Protein AF-A0A2V8N5J8-F1 (afdb_monomer)

Mean predicted aligned error: 12.47 Å

Sequence (79 aa):
MALLVLLLTIAAAANAQDPPMGVLSDVGIDQRLNEAVPLDLAFRDEMGRAVRLADYFGEKPVILSLNYYDCPMLCTLIL

Foldseek 3Di:
DVVVVVVVVVVPPPDDPDDPPPPCVPDDDDDPPPDDDDQQDWDADPVRDIDTNVVPDDPDDDDDDDDDDPPVDDRVVPD

Secondary structure (DSSP, 8-state):
-HHHHHHHHHGGG-------TTTGGG------TTPPPPTT-EEE-TT--EEEGGGG-SSS--------TT--SSGGG--

Structure (mmCIF, N/CA/C/O backbone):
data_AF-A0A2V8N5J8-F1
#
_entry.id   AF-A0A2V8N5J8-F1
#
loop_
_atom_site.group_PDB
_atom_site.id
_atom_site.type_symbol
_atom_site.label_atom_id
_atom_site.label_alt_id
_atom_site.label_comp_id
_atom_site.label_asym_id
_atom_site.label_entity_id
_atom_site.label_seq_id
_atom_site.pdbx_PDB_ins_code
_atom_site.Cartn_x
_atom_site.Cartn_y
_atom_site.Cartn_z
_atom_site.occupancy
_atom_site.B_iso_or_equiv
_atom_site.auth_seq_id
_atom_site.auth_comp_id
_atom_site.auth_asym_id
_atom_site.auth_atom_id
_atom_site.pdbx_PDB_model_num
ATOM 1 N N . MET A 1 1 ? 27.668 35.154 -33.079 1.00 58.56 1 MET A N 1
ATOM 2 C CA . MET A 1 1 ? 27.715 33.784 -33.642 1.00 58.56 1 MET A CA 1
ATOM 3 C C . MET A 1 1 ? 28.283 32.766 -32.653 1.00 58.56 1 MET A C 1
ATOM 5 O O . MET A 1 1 ? 27.610 31.781 -32.402 1.00 58.56 1 MET A O 1
ATOM 9 N N . ALA A 1 2 ? 29.431 33.028 -32.010 1.00 58.12 2 ALA A N 1
ATOM 10 C CA . ALA A 1 2 ? 30.002 32.152 -30.971 1.00 58.12 2 ALA A CA 1
ATOM 11 C C . ALA A 1 2 ? 29.064 31.880 -29.769 1.00 58.12 2 ALA A C 1
ATOM 13 O O . ALA A 1 2 ? 28.997 30.756 -29.288 1.00 58.12 2 ALA A O 1
ATOM 14 N N . LEU A 1 3 ? 28.278 32.879 -29.340 1.00 57.62 3 LEU A N 1
ATOM 15 C CA . LEU A 1 3 ? 27.315 32.735 -28.235 1.00 57.62 3 LEU A CA 1
ATOM 16 C C . LEU A 1 3 ? 26.152 31.778 -28.565 1.00 57.62 3 LEU A C 1
ATOM 18 O O . LEU A 1 3 ? 25.64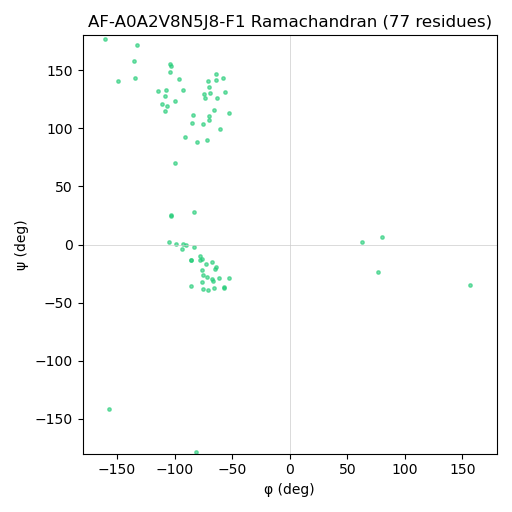2 31.101 -27.684 1.00 57.62 3 LEU A O 1
ATOM 22 N N . LEU A 1 4 ? 25.754 31.701 -29.842 1.00 57.12 4 LEU A N 1
ATOM 23 C CA . LEU A 1 4 ? 24.670 30.827 -30.297 1.00 57.12 4 LEU A CA 1
ATOM 24 C C . LEU A 1 4 ? 25.135 29.363 -30.343 1.00 57.12 4 LEU A C 1
ATOM 26 O O . LEU A 1 4 ? 24.402 28.470 -29.943 1.00 57.12 4 LEU A O 1
ATOM 30 N N . VAL A 1 5 ? 26.382 29.128 -30.764 1.00 60.72 5 VAL A N 1
ATOM 31 C CA . VAL A 1 5 ? 26.997 27.789 -30.798 1.00 60.72 5 VAL A CA 1
ATOM 32 C C . VAL A 1 5 ? 27.186 27.228 -29.385 1.00 60.72 5 VAL A C 1
ATOM 34 O O . VAL A 1 5 ? 26.947 26.045 -29.168 1.00 60.72 5 VAL A O 1
ATOM 37 N N . LEU A 1 6 ? 27.541 28.079 -28.415 1.00 59.34 6 LEU A N 1
ATOM 38 C CA . LEU A 1 6 ? 27.708 27.682 -27.012 1.00 59.34 6 LEU A CA 1
ATOM 39 C C . LEU A 1 6 ? 26.384 27.273 -26.342 1.00 59.34 6 LEU A C 1
ATOM 41 O O . LEU A 1 6 ? 26.390 26.436 -25.451 1.00 59.34 6 LEU A O 1
ATOM 45 N N . LEU A 1 7 ? 25.250 27.838 -26.767 1.00 60.84 7 LEU A N 1
ATOM 46 C CA . LEU A 1 7 ? 23.931 27.486 -26.228 1.00 60.84 7 LEU A CA 1
ATOM 47 C C . LEU A 1 7 ? 23.418 26.139 -26.763 1.00 60.84 7 LEU A C 1
ATOM 49 O O . LEU A 1 7 ? 22.751 25.411 -26.032 1.00 60.84 7 LEU A O 1
ATOM 53 N N . LEU A 1 8 ? 23.752 25.772 -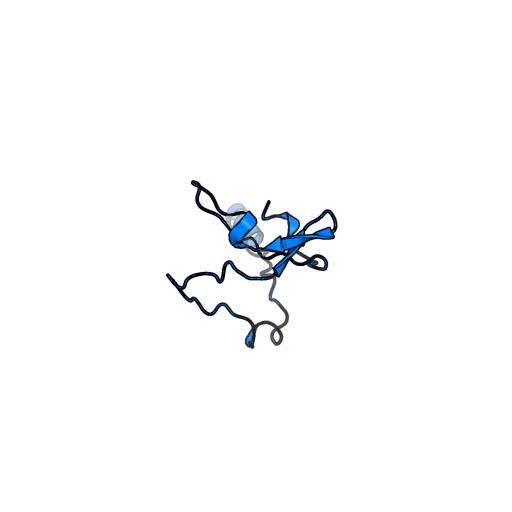28.007 1.00 60.06 8 LEU A N 1
ATOM 54 C CA . LEU A 1 8 ? 23.325 24.495 -28.596 1.00 60.06 8 LEU A CA 1
ATOM 55 C C . LEU A 1 8 ? 24.047 23.274 -28.009 1.00 60.06 8 LEU A C 1
ATOM 57 O O . LEU A 1 8 ? 23.473 22.188 -27.988 1.00 60.06 8 LEU A O 1
ATOM 61 N N . THR A 1 9 ? 25.279 23.418 -27.518 1.00 58.38 9 THR A N 1
ATOM 62 C CA . THR A 1 9 ? 26.040 22.283 -26.968 1.00 58.38 9 THR A CA 1
ATOM 63 C C . THR A 1 9 ? 25.579 21.863 -25.571 1.00 58.38 9 THR A C 1
ATOM 65 O O . THR A 1 9 ? 25.774 20.711 -25.194 1.00 58.38 9 THR A O 1
ATOM 68 N N . ILE A 1 10 ? 24.923 22.750 -24.815 1.00 59.78 10 ILE A N 1
ATOM 69 C CA . ILE A 1 10 ? 24.436 22.464 -23.452 1.00 59.78 10 ILE A CA 1
ATOM 70 C C . ILE A 1 10 ? 23.175 21.579 -23.488 1.00 59.78 10 ILE A C 1
ATOM 72 O O . ILE A 1 10 ? 22.931 20.806 -22.567 1.00 59.78 10 ILE A O 1
ATOM 76 N N . ALA A 1 11 ? 22.395 21.634 -24.573 1.00 57.81 11 ALA A N 1
ATOM 77 C CA . ALA A 1 11 ? 21.154 20.871 -24.718 1.00 57.81 11 ALA A CA 1
ATOM 78 C C . ALA A 1 11 ? 21.362 19.375 -25.043 1.00 57.81 11 ALA A C 1
ATOM 80 O O . ALA A 1 11 ? 20.414 18.598 -24.970 1.00 57.81 11 ALA A O 1
ATOM 81 N N . ALA A 1 12 ? 22.579 18.954 -25.403 1.00 56.97 12 ALA A N 1
ATOM 82 C CA . ALA A 1 12 ? 22.842 17.612 -25.933 1.00 56.97 12 ALA A CA 1
ATOM 83 C C . ALA A 1 12 ? 23.191 16.547 -24.872 1.00 56.97 12 ALA A C 1
ATOM 85 O O . ALA A 1 12 ? 23.404 15.392 -25.224 1.00 56.97 12 ALA A O 1
ATOM 86 N N . ALA A 1 13 ? 23.248 16.901 -23.583 1.00 57.78 13 ALA A N 1
ATOM 87 C CA . ALA A 1 13 ? 23.635 15.979 -22.506 1.00 57.78 13 ALA A CA 1
ATOM 88 C C . ALA A 1 13 ? 22.450 15.453 -21.669 1.00 57.78 13 ALA A C 1
ATOM 90 O O . ALA A 1 13 ? 22.627 15.076 -20.510 1.00 57.78 13 ALA A O 1
ATOM 91 N N . ALA A 1 14 ? 21.240 15.409 -22.232 1.00 58.66 14 ALA A N 1
ATOM 92 C CA . ALA A 1 14 ? 20.123 14.696 -21.618 1.00 58.66 14 ALA A CA 1
ATOM 93 C C . ALA A 1 14 ? 20.253 13.195 -21.931 1.00 58.66 14 ALA A C 1
ATOM 95 O O . ALA A 1 14 ? 19.734 12.715 -22.935 1.00 58.66 14 ALA A O 1
ATOM 96 N N . ASN A 1 15 ? 20.980 12.449 -21.096 1.00 60.31 15 ASN A N 1
ATOM 97 C CA . ASN A 1 15 ? 20.948 10.989 -21.167 1.00 60.31 15 ASN A CA 1
ATOM 98 C C . ASN A 1 15 ? 19.573 10.518 -20.674 1.00 60.31 15 ASN A C 1
ATOM 100 O O . ASN A 1 15 ? 19.292 10.590 -19.477 1.00 60.31 15 ASN A O 1
ATOM 104 N N . ALA A 1 16 ? 18.716 10.049 -21.582 1.00 61.50 16 ALA A N 1
ATOM 105 C CA . ALA A 1 16 ? 17.588 9.216 -21.192 1.00 61.50 16 ALA A CA 1
ATOM 106 C C . ALA A 1 16 ? 18.160 7.927 -20.584 1.00 61.50 16 ALA A C 1
ATOM 108 O O . ALA A 1 16 ? 19.026 7.285 -21.178 1.00 61.50 16 ALA A O 1
ATOM 109 N N . GLN A 1 17 ? 17.739 7.577 -19.368 1.00 64.12 17 GLN A N 1
ATOM 110 C CA . GLN A 1 17 ? 18.048 6.267 -18.807 1.00 64.12 17 GLN A CA 1
ATOM 111 C C . GLN A 1 17 ? 17.201 5.254 -19.570 1.00 64.12 17 GLN A C 1
ATOM 113 O O . GLN A 1 17 ? 16.065 5.014 -19.178 1.00 64.12 17 GLN A O 1
ATOM 118 N N . ASP A 1 18 ? 17.719 4.713 -20.672 1.00 62.19 18 ASP A N 1
ATOM 119 C CA . ASP A 1 18 ? 17.056 3.612 -21.361 1.00 62.19 18 ASP A CA 1
ATOM 120 C C . ASP A 1 18 ? 17.176 2.362 -20.479 1.00 62.19 18 ASP A C 1
ATOM 122 O O . ASP A 1 18 ? 18.282 1.846 -20.271 1.00 62.19 18 ASP A O 1
ATOM 126 N N . PRO A 1 19 ? 16.067 1.879 -19.897 1.00 63.81 19 PRO A N 1
ATOM 127 C CA . PRO A 1 19 ? 16.092 0.630 -19.162 1.00 63.81 19 PRO A CA 1
ATOM 128 C C . PRO A 1 19 ? 16.438 -0.502 -20.139 1.00 63.81 19 PRO A C 1
ATOM 130 O O . PRO A 1 19 ? 16.059 -0.435 -21.312 1.00 63.81 19 PRO A O 1
ATOM 133 N N . PRO A 1 20 ? 17.155 -1.550 -19.696 1.00 66.56 20 PRO A N 1
ATOM 134 C CA . PRO A 1 20 ? 17.538 -2.654 -20.567 1.00 66.56 20 PRO A CA 1
ATOM 135 C C . PRO A 1 20 ? 16.303 -3.219 -21.282 1.00 66.56 20 PRO A C 1
ATOM 137 O O . PRO A 1 20 ? 15.393 -3.769 -20.652 1.00 66.56 20 PRO A O 1
ATOM 140 N N . MET A 1 21 ? 16.273 -3.031 -22.607 1.00 58.97 21 MET A N 1
ATOM 141 C CA . MET A 1 21 ? 15.204 -3.479 -23.498 1.00 58.97 21 MET A CA 1
ATOM 142 C C . MET A 1 21 ? 15.091 -5.002 -23.407 1.00 58.97 21 MET A C 1
ATOM 144 O O . MET A 1 21 ? 15.897 -5.733 -23.976 1.00 58.97 21 MET A O 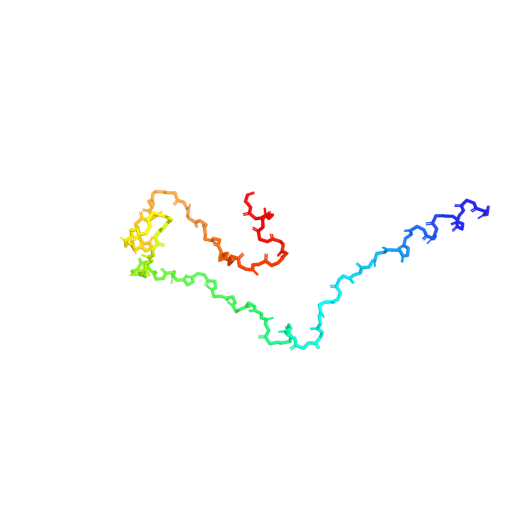1
ATOM 148 N N . GLY A 1 22 ? 14.128 -5.478 -22.625 1.00 65.56 22 GLY A N 1
ATOM 149 C CA . GLY A 1 22 ? 13.878 -6.902 -22.416 1.00 65.56 22 GLY A CA 1
ATOM 150 C C . GLY A 1 22 ? 13.149 -7.203 -21.111 1.00 65.56 22 GLY A C 1
ATOM 151 O O . GLY A 1 22 ? 12.308 -8.08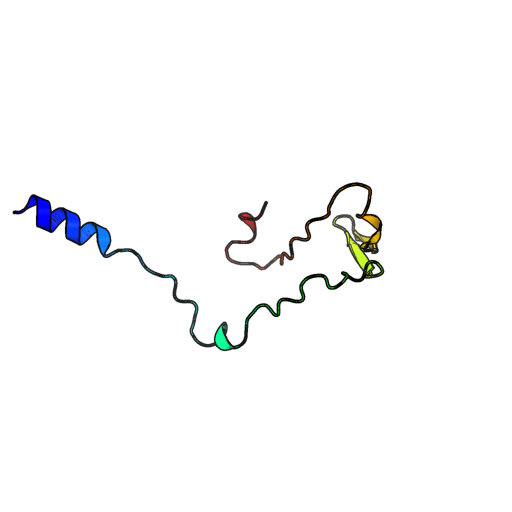8 -21.089 1.00 65.56 22 GLY A O 1
ATOM 152 N N . VAL A 1 23 ? 13.408 -6.444 -20.038 1.00 64.75 23 VAL A N 1
ATOM 153 C CA . VAL A 1 23 ? 12.679 -6.622 -18.763 1.00 64.75 23 VAL A CA 1
ATOM 154 C C . VAL A 1 23 ? 11.370 -5.832 -18.754 1.00 64.75 23 VAL A C 1
ATOM 156 O O . VAL A 1 23 ? 10.379 -6.294 -18.208 1.00 64.75 23 VAL A O 1
ATOM 159 N N . LEU A 1 24 ? 11.340 -4.648 -19.374 1.00 70.81 24 LEU A N 1
ATOM 160 C CA . LEU A 1 24 ? 10.154 -3.785 -19.343 1.00 70.81 24 LEU A CA 1
ATOM 161 C C . LEU A 1 24 ? 9.105 -4.085 -20.416 1.00 70.81 24 LEU A C 1
ATOM 163 O O . LEU A 1 24 ? 7.992 -3.589 -20.308 1.00 70.81 24 LEU A O 1
ATOM 167 N N . SER A 1 25 ? 9.426 -4.882 -21.436 1.00 75.44 25 SER A N 1
ATOM 168 C CA . SER A 1 25 ? 8.454 -5.273 -22.467 1.00 75.44 25 SER A CA 1
ATOM 169 C C . SER A 1 25 ? 7.272 -6.059 -21.896 1.00 75.44 25 SER A C 1
ATOM 171 O O . SER A 1 25 ? 6.170 -5.954 -22.424 1.00 75.44 25 SER A O 1
ATOM 173 N N . ASP A 1 26 ? 7.497 -6.778 -20.794 1.00 75.81 26 ASP A N 1
ATOM 174 C CA . ASP A 1 26 ? 6.489 -7.603 -20.122 1.00 75.81 26 ASP A CA 1
ATOM 175 C C . ASP A 1 26 ? 5.965 -6.967 -18.821 1.00 75.81 26 ASP A C 1
ATOM 177 O O . ASP A 1 26 ? 5.144 -7.561 -18.120 1.00 75.81 26 ASP A O 1
ATOM 181 N N . VAL A 1 27 ? 6.428 -5.760 -18.471 1.00 78.94 27 VAL A N 1
ATOM 182 C CA . VAL A 1 27 ? 6.063 -5.069 -17.227 1.00 78.94 27 VAL A CA 1
ATOM 183 C C . VAL A 1 27 ? 5.196 -3.857 -17.549 1.00 78.94 27 VAL A C 1
ATOM 185 O O . VAL A 1 27 ? 5.611 -2.935 -18.244 1.00 78.94 27 VAL A O 1
ATOM 188 N N . GLY A 1 28 ? 3.987 -3.832 -16.994 1.00 81.38 28 GLY A N 1
ATOM 189 C CA . GLY A 1 28 ? 3.034 -2.741 -17.170 1.00 81.38 28 GLY A CA 1
ATOM 190 C C . GLY A 1 28 ? 1.967 -2.729 -16.079 1.00 81.38 28 GLY A C 1
ATOM 191 O O . GLY A 1 28 ? 1.938 -3.599 -15.210 1.00 81.38 28 GLY A O 1
ATOM 192 N N . ILE A 1 29 ? 1.091 -1.723 -16.119 1.00 85.44 29 ILE A N 1
ATOM 193 C CA . ILE A 1 29 ? -0.027 -1.575 -15.181 1.00 85.44 29 ILE A CA 1
ATOM 194 C C . ILE A 1 29 ? -1.323 -1.919 -15.914 1.00 85.44 29 ILE A C 1
ATOM 196 O O . ILE A 1 29 ? -1.694 -1.224 -16.861 1.00 85.44 29 ILE A O 1
ATOM 200 N N . ASP A 1 30 ? -2.031 -2.944 -15.441 1.00 90.88 30 ASP A N 1
ATOM 201 C CA . ASP A 1 30 ? -3.436 -3.151 -15.792 1.00 90.88 30 ASP A CA 1
ATOM 202 C C . ASP A 1 30 ? -4.317 -2.307 -14.861 1.00 90.88 30 ASP A C 1
ATOM 204 O O . ASP A 1 30 ? -4.373 -2.524 -13.648 1.00 90.88 30 ASP A O 1
ATOM 208 N N . GLN A 1 31 ? -4.957 -1.278 -15.414 1.00 90.56 31 GLN A N 1
ATOM 209 C CA . GLN A 1 31 ? -5.730 -0.318 -14.632 1.00 90.56 31 GLN A CA 1
ATOM 210 C C . GLN A 1 31 ? -7.156 -0.819 -14.395 1.00 90.56 31 GLN A C 1
ATOM 212 O O . GLN A 1 31 ? -8.023 -0.706 -15.262 1.00 90.56 31 GLN A O 1
ATOM 217 N N . ARG A 1 32 ? -7.432 -1.282 -13.173 1.00 94.12 32 ARG A N 1
ATOM 218 C CA . ARG A 1 32 ? -8.768 -1.723 -12.737 1.00 94.12 32 ARG A CA 1
ATOM 219 C C . ARG A 1 32 ? -9.487 -0.637 -11.928 1.00 94.12 32 ARG A C 1
ATOM 221 O O . ARG A 1 32 ? -9.621 -0.717 -10.710 1.00 94.12 32 ARG A O 1
ATOM 228 N N . LEU A 1 33 ? -9.898 0.439 -12.599 1.00 95.44 33 LEU A N 1
ATOM 229 C CA . LEU A 1 33 ? -10.529 1.592 -11.939 1.00 95.44 33 LEU A CA 1
ATOM 230 C C . LEU A 1 33 ? -11.875 1.224 -11.293 1.00 95.44 33 LEU A C 1
ATOM 232 O O . LEU A 1 33 ? -12.671 0.492 -11.874 1.00 95.44 33 LEU A O 1
ATOM 236 N N . ASN A 1 34 ? -12.147 1.801 -10.118 1.00 95.62 34 ASN A N 1
ATOM 237 C CA . ASN A 1 34 ? -13.335 1.554 -9.283 1.00 95.62 34 ASN A CA 1
ATOM 238 C C . ASN A 1 34 ? -13.484 0.117 -8.752 1.00 95.62 34 ASN A C 1
ATOM 240 O O . ASN A 1 34 ? -14.471 -0.173 -8.075 1.00 95.62 34 ASN A O 1
ATOM 244 N N . GLU A 1 35 ? -12.534 -0.779 -9.028 1.00 96.75 35 GLU A N 1
ATOM 245 C CA . GLU A 1 35 ? -12.529 -2.104 -8.423 1.00 96.75 35 GLU A CA 1
ATOM 246 C C . GLU A 1 35 ? -12.194 -2.001 -6.932 1.00 96.75 35 GLU A C 1
ATOM 248 O O . GLU A 1 35 ? -11.303 -1.254 -6.519 1.00 96.75 35 GLU A O 1
ATOM 253 N N . ALA A 1 36 ? -12.944 -2.733 -6.109 1.00 94.06 36 ALA A N 1
ATOM 254 C CA . ALA A 1 36 ? -12.747 -2.719 -4.672 1.00 94.06 36 ALA A CA 1
ATOM 255 C C . ALA A 1 36 ? -11.490 -3.509 -4.298 1.00 94.06 36 ALA A C 1
ATOM 257 O O . ALA A 1 36 ? -11.334 -4.671 -4.674 1.00 94.06 36 ALA A O 1
ATOM 258 N N . VAL A 1 37 ? -10.622 -2.893 -3.499 1.00 94.12 37 VAL A N 1
ATOM 259 C CA . VAL A 1 37 ? -9.481 -3.591 -2.904 1.00 94.12 37 VAL A CA 1
ATOM 260 C C . VAL A 1 37 ? -10.003 -4.586 -1.856 1.00 94.12 37 VAL A C 1
ATOM 262 O O . VAL A 1 37 ? -10.790 -4.182 -0.995 1.00 94.12 37 VAL A O 1
ATOM 265 N N . PRO A 1 38 ? -9.584 -5.865 -1.878 1.00 96.19 38 PRO A N 1
ATOM 266 C CA . PRO A 1 38 ? -10.006 -6.837 -0.873 1.00 96.19 38 PRO A CA 1
ATOM 267 C C . PRO A 1 38 ? -9.452 -6.462 0.508 1.00 96.19 38 PRO A C 1
ATOM 269 O O . PRO A 1 38 ? -8.241 -6.417 0.717 1.00 96.19 38 PRO A O 1
ATOM 272 N N . LEU A 1 39 ? -10.331 -6.153 1.461 1.00 96.50 39 LEU A N 1
ATOM 273 C CA . LEU A 1 39 ? -9.932 -5.640 2.780 1.00 96.50 39 LEU A CA 1
ATOM 274 C C . LEU A 1 39 ? -9.598 -6.745 3.796 1.00 96.50 39 LEU A C 1
ATOM 276 O O . LEU A 1 39 ? -9.024 -6.478 4.850 1.00 96.50 39 LEU A 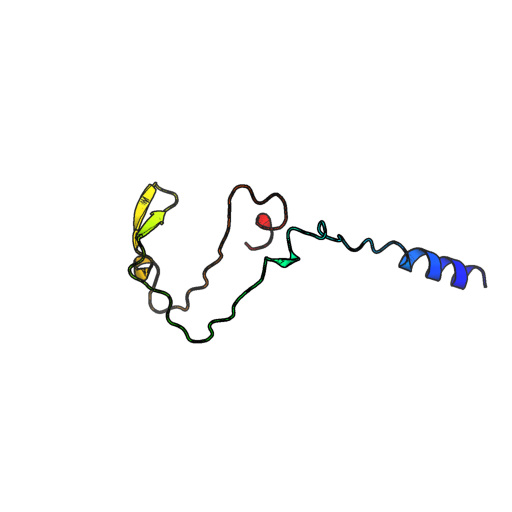O 1
ATOM 280 N N . ASP A 1 40 ? -9.944 -7.989 3.496 1.00 97.50 40 ASP A N 1
ATOM 281 C CA . ASP A 1 40 ? -9.693 -9.160 4.335 1.00 97.50 40 ASP A CA 1
ATOM 282 C C . ASP A 1 40 ? -8.284 -9.753 4.163 1.00 97.50 40 ASP A C 1
ATOM 284 O O . ASP A 1 40 ? -7.920 -10.681 4.888 1.00 97.50 40 ASP A O 1
ATOM 288 N N . LEU A 1 41 ? -7.473 -9.192 3.257 1.00 97.62 41 LEU A N 1
ATOM 289 C CA . LEU A 1 41 ? -6.084 -9.592 3.034 1.00 97.62 41 LEU A CA 1
ATOM 290 C C . LEU A 1 41 ? -5.264 -9.514 4.326 1.00 97.62 41 LEU A C 1
ATOM 292 O O . LEU A 1 41 ? -5.273 -8.495 5.019 1.00 97.62 41 LEU A O 1
ATOM 296 N N . ALA A 1 42 ? -4.530 -10.588 4.620 1.00 98.00 42 ALA A N 1
ATOM 297 C CA . ALA A 1 42 ? -3.687 -10.709 5.802 1.00 98.00 42 ALA A CA 1
ATOM 298 C C . ALA A 1 42 ? -2.247 -10.261 5.517 1.00 98.00 42 ALA A C 1
ATOM 300 O O . ALA A 1 42 ? -1.626 -10.705 4.550 1.00 98.00 42 ALA A O 1
ATOM 301 N N . PHE A 1 43 ? -1.700 -9.437 6.409 1.00 96.81 43 PHE A N 1
ATOM 302 C CA . PHE A 1 43 ? -0.344 -8.898 6.338 1.00 96.81 43 PHE A CA 1
ATOM 303 C C . PHE A 1 43 ? 0.382 -9.024 7.680 1.00 96.81 43 PHE A C 1
ATOM 305 O O . PHE A 1 43 ? -0.198 -9.386 8.711 1.00 96.81 43 PHE A O 1
ATOM 312 N N . ARG A 1 44 ? 1.680 -8.713 7.651 1.00 97.62 44 ARG A N 1
ATOM 313 C CA . ARG A 1 44 ? 2.474 -8.420 8.842 1.00 97.62 44 ARG A CA 1
ATOM 314 C C . ARG A 1 44 ? 2.917 -6.970 8.786 1.00 97.62 44 ARG A C 1
ATOM 316 O O . ARG A 1 44 ? 3.407 -6.537 7.748 1.00 97.62 44 ARG A O 1
ATOM 323 N N . ASP A 1 45 ? 2.734 -6.256 9.884 1.00 95.88 45 ASP A N 1
ATOM 324 C CA . ASP A 1 45 ? 3.214 -4.883 10.007 1.00 95.88 45 ASP A CA 1
ATOM 325 C C . ASP A 1 45 ? 4.708 -4.822 10.375 1.00 95.88 45 ASP A C 1
ATOM 327 O O . ASP A 1 45 ? 5.379 -5.850 10.521 1.00 95.88 45 ASP A O 1
ATOM 331 N N . GLU A 1 46 ? 5.237 -3.612 10.546 1.00 92.94 46 GLU A N 1
ATOM 332 C CA . GLU A 1 46 ? 6.642 -3.355 10.879 1.00 92.94 46 GLU A CA 1
ATOM 333 C C . GLU A 1 46 ? 7.063 -3.893 12.256 1.00 92.94 46 GLU A C 1
ATOM 335 O O . GLU A 1 46 ? 8.250 -4.107 12.504 1.00 92.94 46 GLU A O 1
ATOM 340 N N . MET A 1 47 ? 6.100 -4.149 13.144 1.00 97.44 47 MET A N 1
ATOM 341 C CA . MET A 1 47 ? 6.319 -4.772 14.450 1.00 97.44 47 MET A CA 1
ATOM 342 C C . MET A 1 47 ? 6.149 -6.303 14.401 1.00 97.44 47 MET A C 1
ATOM 344 O O . MET A 1 47 ? 6.280 -6.975 15.426 1.00 97.44 47 MET A O 1
ATOM 348 N N . GLY A 1 48 ? 5.844 -6.871 13.229 1.00 97.06 48 GLY A N 1
ATOM 349 C CA . GLY A 1 48 ? 5.616 -8.300 13.012 1.00 97.06 48 GLY A CA 1
ATOM 350 C C . GLY A 1 48 ? 4.221 -8.794 13.417 1.00 97.06 48 GLY A C 1
ATOM 351 O O . GLY A 1 48 ? 3.972 -10.010 13.377 1.00 97.06 48 GLY A O 1
ATOM 352 N N . ARG A 1 49 ? 3.307 -7.891 13.795 1.00 98.25 49 ARG A N 1
ATOM 353 C CA . ARG A 1 49 ? 1.937 -8.232 14.204 1.00 98.25 49 ARG A CA 1
ATOM 354 C C . ARG A 1 49 ? 1.136 -8.684 12.990 1.00 98.25 49 ARG A C 1
ATOM 356 O O . ARG A 1 49 ? 1.275 -8.130 11.905 1.00 98.25 49 ARG A O 1
ATOM 363 N N . ALA A 1 50 ? 0.294 -9.697 13.179 1.00 98.31 50 ALA A N 1
ATOM 364 C CA . ALA A 1 50 ? -0.670 -10.096 12.161 1.00 98.31 50 ALA A CA 1
ATOM 365 C C . ALA A 1 50 ? -1.795 -9.055 12.099 1.00 98.31 50 ALA A C 1
ATOM 367 O O . ALA A 1 50 ? -2.414 -8.769 13.124 1.00 98.31 50 ALA A O 1
ATOM 368 N N . VAL A 1 51 ? -2.050 -8.516 10.909 1.00 98.06 51 VAL A N 1
ATOM 369 C CA . VAL A 1 51 ? -3.066 -7.486 10.651 1.00 98.06 51 VAL A CA 1
ATOM 370 C C . VAL A 1 51 ? -3.852 -7.838 9.394 1.00 98.06 51 VAL A C 1
ATOM 372 O O . VAL A 1 51 ? -3.373 -8.592 8.540 1.00 98.06 51 VAL A O 1
ATOM 375 N N . ARG A 1 52 ? -5.057 -7.295 9.262 1.00 98.19 52 ARG A N 1
ATOM 376 C CA . ARG A 1 52 ? -5.804 -7.277 8.002 1.00 98.19 52 ARG A CA 1
ATOM 377 C C . ARG A 1 52 ? -5.727 -5.895 7.382 1.00 98.19 52 ARG A C 1
ATOM 379 O O . ARG A 1 52 ? -5.619 -4.901 8.093 1.00 98.19 52 ARG A O 1
ATOM 386 N N . LEU A 1 53 ? -5.855 -5.816 6.062 1.00 97.38 53 LEU A N 1
ATOM 387 C CA . LEU A 1 53 ? -5.859 -4.528 5.371 1.00 97.38 53 LEU A CA 1
ATOM 388 C C . LEU A 1 53 ? -6.963 -3.591 5.893 1.00 97.38 53 LEU A C 1
ATOM 390 O O . LEU A 1 53 ? -6.718 -2.400 6.066 1.00 97.38 53 LEU A O 1
ATOM 394 N N . ALA A 1 54 ? -8.138 -4.142 6.217 1.00 97.12 54 ALA A N 1
ATOM 395 C CA . ALA A 1 54 ? -9.263 -3.429 6.824 1.00 97.12 54 ALA A CA 1
ATOM 396 C C . ALA A 1 54 ? -8.896 -2.657 8.100 1.00 97.12 54 ALA A C 1
ATOM 398 O O . ALA A 1 54 ? -9.527 -1.643 8.390 1.00 97.12 54 ALA A O 1
ATOM 399 N N . ASP A 1 55 ? -7.889 -3.113 8.851 1.00 97.31 55 ASP A N 1
ATOM 400 C CA . ASP A 1 55 ? -7.512 -2.519 10.137 1.00 97.31 55 ASP A CA 1
ATOM 401 C C . ASP A 1 55 ? -6.932 -1.093 9.973 1.00 97.31 55 ASP A C 1
ATOM 403 O O . ASP A 1 55 ? -6.865 -0.340 10.943 1.00 97.31 55 ASP A O 1
ATOM 407 N N . TYR A 1 56 ? -6.560 -0.694 8.746 1.00 95.88 56 TYR A N 1
ATOM 408 C CA . TYR A 1 56 ? -6.055 0.644 8.404 1.00 95.88 56 TYR A CA 1
ATOM 409 C C . TYR A 1 56 ? -7.113 1.586 7.796 1.00 95.88 56 TYR A C 1
ATOM 411 O O . TYR A 1 56 ? -6.795 2.726 7.450 1.00 95.88 56 TYR A O 1
ATOM 419 N N . PHE A 1 57 ? -8.363 1.137 7.648 1.00 95.5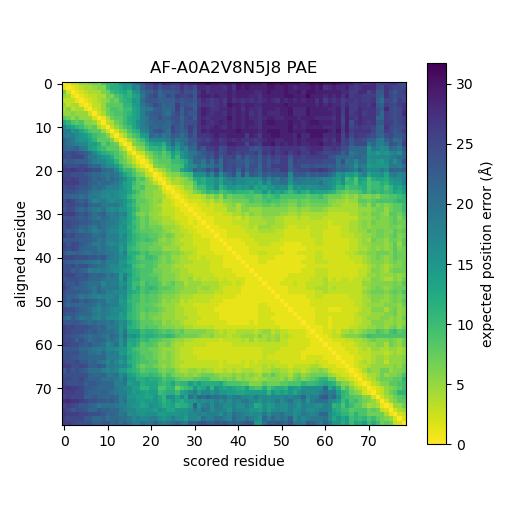6 57 PHE A N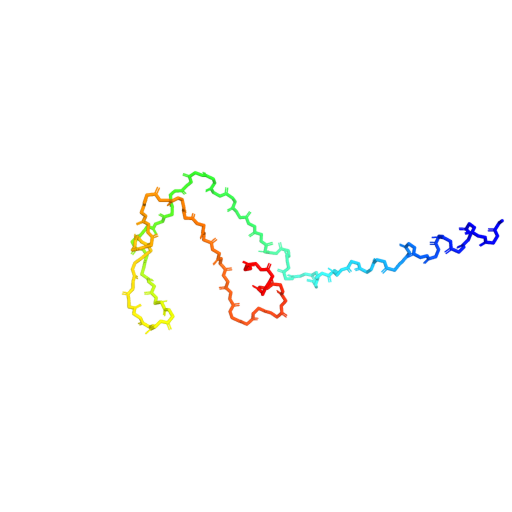 1
ATOM 420 C CA . PHE A 1 57 ? -9.451 1.931 7.068 1.00 95.56 57 PHE A CA 1
ATOM 421 C C . PHE A 1 57 ? -10.287 2.602 8.168 1.00 95.56 57 PHE A C 1
ATOM 423 O O . PHE A 1 57 ? -10.547 2.026 9.221 1.00 95.56 57 PHE A O 1
ATOM 430 N N . GLY A 1 58 ? -10.734 3.835 7.915 1.00 92.75 58 GLY A N 1
ATOM 431 C CA . GLY A 1 58 ? -11.550 4.625 8.840 1.00 92.75 58 GLY A CA 1
ATOM 432 C C . GLY A 1 58 ? -12.351 5.695 8.097 1.00 92.75 58 GLY A C 1
ATOM 433 O O . GLY A 1 58 ? -12.819 5.465 6.989 1.00 92.75 58 GLY A O 1
ATOM 434 N N . GLU A 1 59 ? -12.486 6.888 8.676 1.00 96.00 59 GLU A N 1
ATOM 435 C CA . GLU A 1 59 ? -13.256 7.990 8.066 1.00 96.00 59 GLU A CA 1
ATOM 436 C C . GLU A 1 59 ? -12.510 8.730 6.942 1.00 96.00 59 GLU A C 1
ATOM 438 O O . GLU A 1 59 ? -13.104 9.522 6.210 1.00 96.00 59 GLU A O 1
ATOM 443 N N . LYS A 1 60 ? -11.196 8.512 6.812 1.00 96.12 60 LYS A N 1
ATOM 444 C CA . LYS A 1 60 ? -10.340 9.205 5.842 1.00 96.12 60 LYS A CA 1
ATOM 445 C C . LYS A 1 60 ? -10.001 8.301 4.651 1.00 96.12 60 LYS A C 1
ATOM 447 O O . LYS A 1 60 ? -9.853 7.095 4.842 1.00 96.12 60 LYS A O 1
ATOM 452 N N . PRO A 1 61 ? -9.811 8.872 3.445 1.00 95.62 61 PRO A N 1
ATOM 453 C CA . PRO A 1 61 ? -9.298 8.126 2.302 1.00 95.62 61 PRO A CA 1
ATOM 454 C C . PRO A 1 61 ? -7.930 7.502 2.596 1.00 95.62 61 PRO A C 1
ATOM 456 O O . PRO A 1 61 ? -7.087 8.119 3.249 1.00 95.62 61 PRO A O 1
ATOM 459 N N . VAL A 1 62 ? -7.710 6.298 2.070 1.00 95.31 62 VAL A N 1
ATOM 460 C CA . VAL A 1 62 ? -6.461 5.541 2.211 1.00 95.31 62 VAL A CA 1
ATOM 461 C C . VAL A 1 62 ? -5.719 5.542 0.878 1.00 95.31 62 VAL A C 1
ATOM 463 O O . VAL A 1 62 ? -6.311 5.272 -0.166 1.00 95.31 62 VAL A O 1
ATOM 466 N N . ILE A 1 63 ? -4.416 5.826 0.919 1.00 94.00 63 ILE A N 1
ATOM 467 C CA . ILE A 1 63 ? -3.498 5.676 -0.215 1.00 94.00 63 ILE A CA 1
ATOM 468 C C . ILE A 1 63 ? -2.597 4.476 0.078 1.00 94.00 63 ILE A C 1
ATOM 470 O O . ILE A 1 63 ? -1.985 4.409 1.142 1.00 94.00 63 ILE A O 1
ATOM 474 N N . LEU A 1 64 ? -2.510 3.538 -0.865 1.00 92.00 64 LEU A N 1
ATOM 475 C CA . LEU A 1 64 ? -1.610 2.389 -0.785 1.00 92.00 64 LEU A CA 1
ATOM 476 C C . LEU A 1 64 ? -0.361 2.661 -1.624 1.00 92.00 64 LEU A C 1
ATOM 478 O O . LEU A 1 64 ? -0.466 2.916 -2.822 1.00 92.00 64 LEU A O 1
ATOM 482 N N . SER A 1 65 ? 0.810 2.581 -0.995 1.00 89.69 65 SER A N 1
ATOM 483 C CA . SER A 1 65 ? 2.107 2.672 -1.667 1.00 89.69 65 SER A CA 1
ATOM 484 C C . SER A 1 65 ? 2.767 1.294 -1.673 1.00 89.69 65 SER A C 1
ATOM 486 O O . SER A 1 65 ? 3.044 0.728 -0.614 1.00 89.69 65 SER A O 1
ATOM 488 N N . LEU A 1 66 ? 2.948 0.717 -2.862 1.00 86.25 66 LEU A N 1
ATOM 489 C CA . LEU A 1 66 ? 3.482 -0.634 -3.041 1.00 86.25 66 LEU A CA 1
ATOM 490 C C . LEU A 1 66 ? 5.002 -0.573 -3.196 1.00 86.25 66 LEU A C 1
ATOM 492 O O . LEU A 1 66 ? 5.52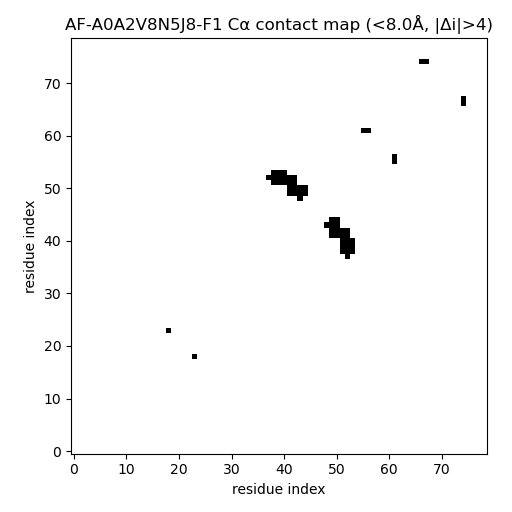5 -0.416 -4.297 1.00 86.25 66 LEU A O 1
ATOM 496 N N . ASN A 1 67 ? 5.696 -0.706 -2.070 1.00 81.06 67 ASN A N 1
ATOM 497 C CA . ASN A 1 67 ? 7.151 -0.635 -2.004 1.00 81.06 67 ASN A CA 1
ATOM 498 C C . ASN A 1 67 ? 7.777 -2.027 -1.856 1.00 81.06 67 ASN A C 1
ATOM 500 O O . ASN A 1 67 ? 7.165 -2.953 -1.323 1.00 81.06 67 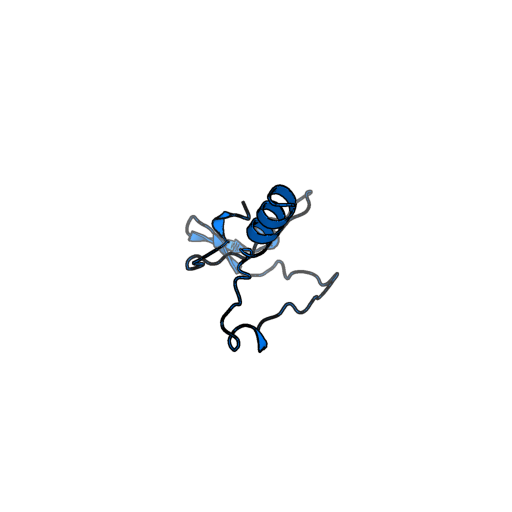ASN A O 1
ATOM 504 N N . TYR A 1 68 ? 9.032 -2.158 -2.281 1.00 78.31 68 TYR A N 1
ATOM 505 C CA . TYR A 1 68 ? 9.848 -3.354 -2.081 1.00 78.31 68 TYR A CA 1
ATOM 506 C C . TYR A 1 68 ? 11.245 -2.956 -1.593 1.00 78.31 68 TYR A C 1
ATOM 508 O O . TYR A 1 68 ? 11.772 -1.913 -1.974 1.00 78.31 68 TYR A O 1
ATOM 516 N N . TYR A 1 69 ? 11.819 -3.759 -0.695 1.00 72.00 69 TYR A N 1
ATOM 517 C CA . TYR A 1 69 ? 13.006 -3.368 0.075 1.00 72.00 69 TYR A CA 1
ATOM 518 C C . TYR A 1 69 ? 14.279 -3.317 -0.780 1.00 72.00 69 TYR A C 1
ATOM 520 O O . TYR A 1 69 ? 15.063 -2.382 -0.672 1.00 72.00 69 TYR A O 1
ATOM 528 N N . ASP A 1 70 ? 14.437 -4.269 -1.701 1.00 70.44 70 ASP A N 1
ATOM 529 C CA . ASP A 1 70 ? 15.586 -4.348 -2.612 1.00 70.44 70 ASP A CA 1
ATOM 530 C C . ASP A 1 70 ? 15.430 -3.447 -3.849 1.00 70.44 70 ASP A C 1
ATOM 532 O O . ASP A 1 70 ? 15.950 -3.749 -4.919 1.00 70.44 70 ASP A O 1
ATOM 536 N N . CYS A 1 71 ? 14.677 -2.353 -3.732 1.00 69.12 71 CYS A N 1
ATOM 537 C CA . CYS A 1 71 ? 14.461 -1.388 -4.801 1.00 69.12 71 CYS A CA 1
ATOM 538 C C . CYS A 1 71 ? 15.696 -0.505 -4.988 1.00 69.12 71 CYS A C 1
ATOM 540 O O . CYS A 1 71 ? 15.921 0.408 -4.190 1.00 69.12 71 CYS A O 1
ATOM 542 N N . PRO A 1 72 ? 16.510 -0.742 -6.036 1.00 61.28 72 PRO A N 1
ATOM 543 C CA . PRO A 1 72 ? 17.826 -0.123 -6.142 1.00 61.28 72 PRO A CA 1
ATOM 544 C C . PRO A 1 72 ? 17.745 1.373 -6.475 1.00 61.28 72 PRO A C 1
ATOM 546 O O . PRO A 1 72 ? 18.731 2.086 -6.312 1.00 61.28 72 PRO A O 1
ATOM 549 N N . MET A 1 73 ? 16.589 1.852 -6.953 1.00 62.78 73 MET A N 1
ATOM 550 C CA . MET A 1 73 ? 16.363 3.218 -7.427 1.00 62.78 73 MET A CA 1
ATOM 551 C C . MET A 1 73 ? 14.901 3.638 -7.175 1.00 62.78 73 MET A C 1
ATOM 553 O O . MET A 1 73 ? 13.988 2.861 -7.421 1.00 62.78 73 MET A O 1
ATOM 557 N N . LEU A 1 74 ? 14.684 4.895 -6.770 1.00 64.38 74 LEU A N 1
ATOM 558 C CA . LEU A 1 74 ? 13.395 5.619 -6.670 1.00 64.38 74 LEU A CA 1
ATOM 559 C C . LEU A 1 74 ? 12.454 5.315 -5.490 1.00 64.38 74 LEU A C 1
ATOM 561 O O . LEU A 1 74 ? 11.692 6.208 -5.127 1.00 64.38 74 LEU A O 1
ATOM 565 N N . CYS A 1 75 ? 12.501 4.150 -4.839 1.00 60.62 75 CYS A N 1
ATOM 566 C CA . CYS A 1 75 ? 11.539 3.858 -3.759 1.00 60.62 75 CYS A CA 1
ATOM 567 C C . CYS A 1 75 ? 11.663 4.776 -2.521 1.00 60.62 75 CYS A C 1
ATOM 569 O O . CYS A 1 75 ? 10.696 4.949 -1.785 1.00 60.62 75 CYS A O 1
ATOM 571 N N . THR A 1 76 ? 12.810 5.432 -2.310 1.00 60.66 76 THR A N 1
ATOM 572 C CA . THR A 1 76 ? 12.995 6.449 -1.255 1.00 60.66 76 THR A CA 1
ATOM 573 C C . THR A 1 76 ? 12.399 7.821 -1.591 1.00 60.66 76 THR A C 1
ATOM 575 O O . THR A 1 76 ? 12.349 8.679 -0.715 1.00 60.66 76 THR A O 1
ATOM 578 N N . LEU A 1 77 ? 11.959 8.051 -2.834 1.00 60.81 77 LEU A N 1
ATOM 579 C CA . LEU A 1 77 ? 11.426 9.339 -3.305 1.00 60.81 77 LEU A CA 1
ATOM 580 C C . LEU A 1 77 ? 9.894 9.446 -3.190 1.00 60.81 77 LEU A C 1
ATOM 582 O O . LEU A 1 77 ? 9.342 10.493 -3.511 1.00 60.81 77 LEU A O 1
ATOM 586 N N . ILE A 1 78 ? 9.211 8.372 -2.775 1.00 59.25 78 ILE A N 1
ATOM 587 C CA . ILE A 1 78 ? 7.737 8.267 -2.708 1.00 59.25 78 ILE A CA 1
ATOM 588 C C . ILE A 1 78 ? 7.238 8.406 -1.248 1.00 59.25 78 ILE A C 1
ATOM 590 O O . ILE A 1 78 ? 6.179 7.898 -0.889 1.00 59.25 78 ILE A O 1
ATOM 594 N N . LEU A 1 79 ? 8.012 9.071 -0.382 1.00 53.84 79 LEU A N 1
ATOM 595 C CA . LEU A 1 79 ? 7.635 9.383 1.005 1.00 53.84 79 LEU A CA 1
ATOM 596 C C . LEU A 1 79 ? 7.209 10.845 1.151 1.00 53.84 79 LEU A C 1
ATOM 598 O O . LEU A 1 79 ? 7.959 11.722 0.667 1.00 53.84 79 LEU A O 1
#

Solvent-accessible surface area (backbone atoms only — not comparable to full-atom values): 5760 Å² total; per-residue (Å²): 111,72,71,60,58,60,58,60,64,68,71,72,74,74,76,75,84,76,70,70,92,68,66,56,82,83,56,82,84,85,83,67,80,93,62,81,78,76,41,81,47,77,49,65,51,98,86,66,47,81,43,42,54,48,78,76,63,70,98,60,92,82,84,88,80,95,78,65,89,89,49,93,69,69,68,86,73,79,116

Radius of gyration: 21.9 Å; Cα contacts (8 Å, |Δi|>4): 28; chains: 1; bounding box: 43×44×48 Å

Nearest PDB structures (foldseek):
  4gcv-assembly3_E  TM=2.681E-01  e=4.094E+00  Pseudomonas aeruginosa PAO1
  6cgv-assembly1_R  TM=1.820E-01  e=7.648E+00  Human adenovirus 5

pLDDT: mean 79.0, std 16.49, range [53.84, 98.31]